Protein AF-A0A925PQ62-F1 (afdb_monomer_lite)

Structure (mmCIF, N/CA/C/O backbone):
data_AF-A0A925PQ62-F1
#
_entry.id   AF-A0A925PQ62-F1
#
loop_
_atom_site.group_PDB
_atom_site.id
_atom_site.type_symbol
_atom_site.label_atom_id
_atom_site.label_alt_id
_atom_site.label_comp_id
_atom_site.label_asym_id
_atom_site.label_entity_id
_atom_site.label_seq_id
_atom_site.pdbx_PDB_ins_code
_atom_site.Cartn_x
_atom_site.Cartn_y
_atom_site.Cartn_z
_atom_site.occupancy
_atom_site.B_iso_or_equiv
_atom_site.auth_seq_id
_atom_site.auth_comp_id
_atom_site.auth_asym_id
_atom_site.auth_atom_id
_atom_site.pdbx_PDB_model_num
ATOM 1 N N . MET A 1 1 ? 12.247 -3.819 -19.592 1.00 46.19 1 MET A N 1
ATOM 2 C CA . MET A 1 1 ? 11.952 -4.511 -18.319 1.00 46.19 1 MET A CA 1
ATOM 3 C C . MET A 1 1 ? 12.029 -3.46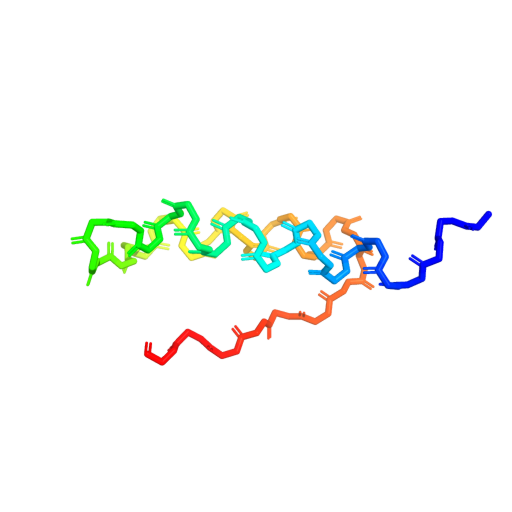6 -17.219 1.00 46.19 1 MET A C 1
ATOM 5 O O . MET A 1 1 ? 13.128 -3.017 -16.922 1.00 46.19 1 MET A O 1
ATOM 9 N N . ALA A 1 2 ? 10.898 -2.975 -16.700 1.00 53.28 2 ALA A N 1
ATOM 10 C CA . ALA A 1 2 ? 10.944 -2.094 -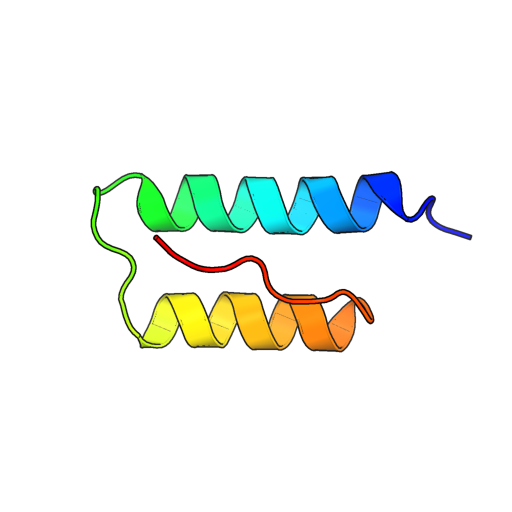15.532 1.00 53.28 2 ALA A CA 1
ATOM 11 C C . ALA A 1 2 ? 11.574 -2.895 -14.388 1.00 53.28 2 ALA A C 1
ATOM 13 O O . ALA A 1 2 ? 11.116 -4.002 -14.098 1.00 53.28 2 ALA A O 1
ATOM 14 N N . ALA A 1 3 ? 12.673 -2.392 -13.824 1.00 71.38 3 ALA A N 1
ATOM 15 C CA . ALA A 1 3 ? 13.400 -3.101 -12.783 1.00 71.38 3 ALA A CA 1
ATOM 16 C C . ALA A 1 3 ? 12.423 -3.425 -11.632 1.00 71.38 3 ALA A C 1
ATOM 18 O O . ALA A 1 3 ? 11.703 -2.518 -11.214 1.00 71.38 3 ALA A O 1
ATOM 19 N N . PRO A 1 4 ? 12.372 -4.667 -11.114 1.00 71.69 4 PRO A N 1
ATOM 20 C CA . PRO A 1 4 ? 11.424 -5.086 -10.065 1.00 71.69 4 PRO A CA 1
ATOM 21 C C . PRO A 1 4 ? 11.398 -4.147 -8.845 1.00 71.69 4 PRO A C 1
ATOM 23 O O . PRO A 1 4 ? 10.382 -3.975 -8.181 1.00 71.69 4 PRO A O 1
ATOM 26 N N . GLN A 1 5 ? 12.516 -3.462 -8.627 1.00 77.00 5 GLN A N 1
ATOM 27 C CA . GLN A 1 5 ? 12.744 -2.404 -7.648 1.00 77.00 5 GLN A CA 1
ATOM 28 C C . GLN A 1 5 ? 11.764 -1.224 -7.789 1.00 77.00 5 GLN A C 1
ATOM 30 O O . GLN A 1 5 ? 11.242 -0.728 -6.799 1.00 77.00 5 GLN A O 1
ATOM 35 N N . ILE A 1 6 ? 11.473 -0.795 -9.021 1.00 82.06 6 ILE A N 1
ATOM 36 C CA . ILE A 1 6 ? 10.565 0.326 -9.306 1.00 82.06 6 ILE A CA 1
ATOM 37 C C . ILE A 1 6 ? 9.135 -0.055 -8.929 1.00 82.06 6 ILE A C 1
ATOM 39 O O . ILE A 1 6 ? 8.443 0.729 -8.290 1.00 82.06 6 ILE A O 1
ATOM 43 N N . LYS A 1 7 ? 8.707 -1.276 -9.273 1.00 80.62 7 LYS A N 1
ATOM 44 C CA . LYS A 1 7 ? 7.374 -1.783 -8.916 1.00 80.62 7 LYS A CA 1
ATOM 45 C C . LYS A 1 7 ? 7.186 -1.812 -7.399 1.00 80.62 7 LYS A C 1
ATOM 47 O O . LYS A 1 7 ? 6.158 -1.360 -6.907 1.00 80.62 7 LYS A O 1
ATOM 52 N N . LYS A 1 8 ? 8.206 -2.273 -6.667 1.00 82.06 8 LYS A N 1
ATOM 53 C CA . LYS A 1 8 ? 8.203 -2.274 -5.201 1.00 82.06 8 LYS A CA 1
ATOM 54 C C . LYS A 1 8 ? 8.094 -0.856 -4.628 1.00 82.06 8 LYS A C 1
ATOM 56 O O . LYS A 1 8 ? 7.203 -0.612 -3.823 1.00 82.06 8 LYS A O 1
ATOM 61 N N . HIS A 1 9 ? 8.923 0.080 -5.097 1.00 86.19 9 HIS A N 1
ATOM 62 C CA . HIS A 1 9 ? 8.883 1.468 -4.625 1.00 86.19 9 HIS A CA 1
ATOM 63 C C . HIS A 1 9 ? 7.541 2.156 -4.896 1.00 86.19 9 HIS A C 1
ATOM 65 O O . HIS A 1 9 ? 7.089 2.949 -4.075 1.00 86.19 9 HIS A O 1
ATOM 71 N N . VAL A 1 10 ? 6.887 1.854 -6.023 1.00 86.75 10 VAL A N 1
ATOM 72 C CA . VAL A 1 10 ? 5.553 2.392 -6.329 1.00 86.75 10 VAL A CA 1
ATOM 73 C C . VAL A 1 10 ? 4.523 1.895 -5.315 1.00 86.75 10 VAL A C 1
ATOM 75 O O . VAL A 1 10 ? 3.786 2.707 -4.763 1.00 86.75 10 VAL A O 1
ATOM 78 N N . ILE A 1 11 ? 4.501 0.590 -5.021 1.00 87.12 11 ILE A N 1
ATOM 79 C CA . ILE A 1 11 ? 3.582 0.025 -4.022 1.00 87.12 11 ILE A CA 1
ATOM 80 C C . ILE A 1 11 ? 3.872 0.589 -2.626 1.00 87.12 11 ILE A C 1
ATOM 82 O O . ILE A 1 11 ? 2.941 1.012 -1.946 1.00 87.12 11 ILE A O 1
ATOM 86 N N . GLU A 1 12 ? 5.140 0.668 -2.214 1.00 87.19 12 GLU A N 1
ATOM 87 C CA . GLU A 1 12 ? 5.523 1.256 -0.921 1.00 87.19 12 GLU A CA 1
ATOM 88 C C . GLU A 1 12 ? 5.083 2.722 -0.802 1.00 87.19 12 GLU A C 1
ATOM 90 O O . GLU A 1 12 ? 4.528 3.112 0.224 1.00 87.19 12 GLU A O 1
ATOM 95 N N . ALA A 1 13 ? 5.253 3.523 -1.858 1.00 88.50 13 ALA A N 1
ATOM 96 C CA . ALA A 1 13 ? 4.782 4.905 -1.879 1.00 88.50 13 ALA A CA 1
ATOM 97 C C . ALA A 1 13 ? 3.250 4.994 -1.773 1.00 88.50 13 ALA A C 1
ATOM 99 O O . ALA A 1 13 ? 2.738 5.814 -1.012 1.00 88.50 13 ALA A O 1
ATOM 100 N N . CYS A 1 14 ? 2.509 4.133 -2.479 1.00 87.38 14 CYS A N 1
ATOM 101 C CA . CYS A 1 14 ? 1.051 4.070 -2.361 1.00 87.38 14 CYS A CA 1
ATOM 102 C C . CYS A 1 14 ? 0.607 3.730 -0.933 1.00 87.38 14 CYS A C 1
ATOM 104 O O . CYS A 1 14 ? -0.282 4.395 -0.407 1.00 87.38 14 CYS A O 1
ATOM 106 N N . VAL A 1 15 ? 1.249 2.749 -0.291 1.00 86.50 15 VAL A N 1
ATOM 107 C CA . VAL A 1 15 ? 0.975 2.373 1.107 1.00 86.50 15 VAL A CA 1
ATOM 108 C C . VAL A 1 15 ? 1.245 3.547 2.049 1.00 86.50 15 VAL A C 1
ATOM 110 O O . VAL A 1 15 ? 0.413 3.838 2.903 1.00 86.50 15 VAL A O 1
ATOM 113 N N . GLN A 1 16 ? 2.366 4.255 1.874 1.00 88.06 16 GLN A N 1
ATOM 114 C CA . GLN A 1 16 ? 2.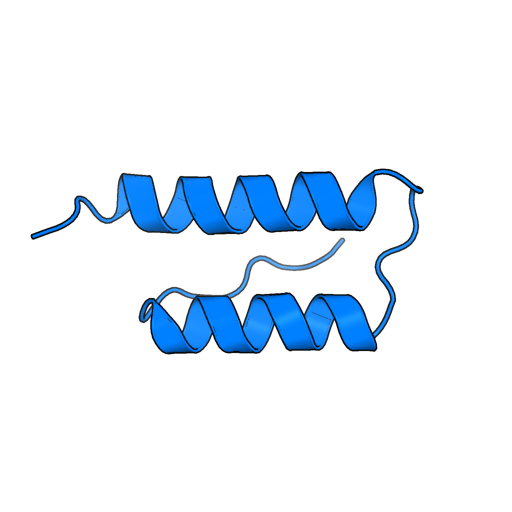707 5.418 2.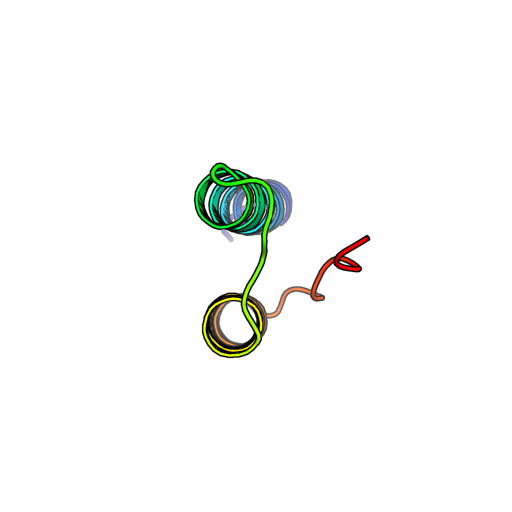700 1.00 88.06 16 GLN A CA 1
ATOM 115 C C . GLN A 1 16 ? 1.692 6.556 2.568 1.00 88.06 16 GLN A C 1
ATOM 117 O O . GLN A 1 16 ? 1.327 7.169 3.566 1.00 88.06 16 GLN A O 1
ATOM 122 N N . VAL A 1 17 ? 1.230 6.838 1.347 1.00 89.12 17 VAL A N 1
ATOM 123 C CA . VAL A 1 17 ? 0.242 7.897 1.095 1.00 89.12 17 VAL A CA 1
ATOM 124 C C . VAL A 1 17 ? -1.119 7.523 1.674 1.00 89.12 17 VAL A C 1
ATOM 126 O O . VAL A 1 17 ? -1.764 8.354 2.306 1.00 89.12 17 VAL A O 1
ATOM 129 N N . VAL A 1 18 ? -1.546 6.276 1.480 1.00 87.19 18 VAL A N 1
ATOM 130 C CA . VAL A 1 18 ? -2.816 5.768 2.008 1.00 87.19 18 VAL A CA 1
ATOM 131 C C . VAL A 1 18 ? -2.810 5.728 3.536 1.00 87.19 18 VAL A C 1
ATOM 133 O O . VAL A 1 18 ? -3.799 6.103 4.148 1.00 87.19 18 VAL A O 1
ATOM 136 N N . GLY A 1 19 ? -1.702 5.312 4.152 1.00 87.56 19 GLY A N 1
ATOM 137 C CA . GLY A 1 19 ? -1.548 5.253 5.606 1.00 87.56 19 GLY A CA 1
ATOM 138 C C . GLY A 1 19 ? -1.152 6.578 6.260 1.00 87.56 19 GLY A C 1
ATOM 139 O O . GLY A 1 19 ? -0.875 6.594 7.458 1.00 87.56 19 GLY A O 1
ATOM 140 N N . ALA A 1 20 ? -1.098 7.688 5.516 1.00 89.31 20 ALA A N 1
ATOM 141 C CA . ALA A 1 20 ? -0.662 8.982 6.043 1.00 89.31 20 ALA A CA 1
ATOM 142 C C . ALA A 1 20 ? -1.598 9.542 7.131 1.00 89.31 20 ALA A C 1
ATOM 144 O O . ALA A 1 20 ? -1.161 10.326 7.971 1.00 89.31 20 ALA A O 1
ATOM 145 N N . ASP A 1 21 ? -2.870 9.133 7.137 1.00 87.56 21 ASP A N 1
ATOM 146 C CA . ASP A 1 21 ? -3.846 9.463 8.184 1.00 87.56 21 ASP A CA 1
ATOM 147 C C . ASP A 1 21 ? -3.803 8.486 9.379 1.00 87.56 21 ASP A C 1
ATOM 149 O O . ASP A 1 21 ? -4.579 8.629 10.325 1.00 87.56 21 ASP A O 1
ATOM 153 N N . GLY A 1 22 ? -2.882 7.515 9.357 1.00 85.62 22 GLY A N 1
ATOM 154 C CA . GLY A 1 22 ? -2.730 6.477 10.374 1.00 85.62 22 GLY A CA 1
ATOM 155 C C . GLY A 1 22 ? -3.787 5.372 10.309 1.00 85.62 22 GLY A C 1
ATOM 156 O O . GLY A 1 22 ? -3.801 4.514 11.190 1.00 85.62 22 GLY A O 1
ATOM 157 N N . LEU A 1 23 ? -4.671 5.373 9.301 1.00 86.00 23 LEU A N 1
ATOM 158 C CA . LEU A 1 23 ? -5.730 4.380 9.162 1.00 86.00 23 LEU A CA 1
ATOM 159 C C . LEU A 1 23 ? -5.909 3.956 7.703 1.00 86.00 23 LEU A C 1
ATOM 161 O O . LEU A 1 23 ? -6.609 4.599 6.924 1.00 86.00 23 LEU A O 1
ATOM 165 N N . ILE A 1 24 ? -5.392 2.778 7.368 1.00 85.69 24 ILE A N 1
ATOM 166 C CA . ILE A 1 24 ? -5.684 2.152 6.080 1.00 85.69 24 ILE A CA 1
ATOM 167 C C . ILE A 1 24 ? -7.100 1.576 6.130 1.00 85.69 24 ILE A C 1
ATOM 169 O O . ILE A 1 24 ? -7.382 0.645 6.887 1.00 85.69 24 ILE A O 1
ATOM 173 N N . ARG A 1 25 ? -8.011 2.114 5.319 1.00 88.19 25 ARG A N 1
ATOM 174 C CA . ARG A 1 25 ? -9.368 1.566 5.200 1.00 88.19 25 ARG A CA 1
ATOM 175 C C . ARG A 1 25 ? -9.366 0.369 4.261 1.00 88.19 25 ARG A C 1
ATOM 177 O O . ARG A 1 25 ? -8.589 0.313 3.312 1.00 88.19 25 ARG A O 1
ATOM 184 N N . GLU A 1 26 ? -10.318 -0.541 4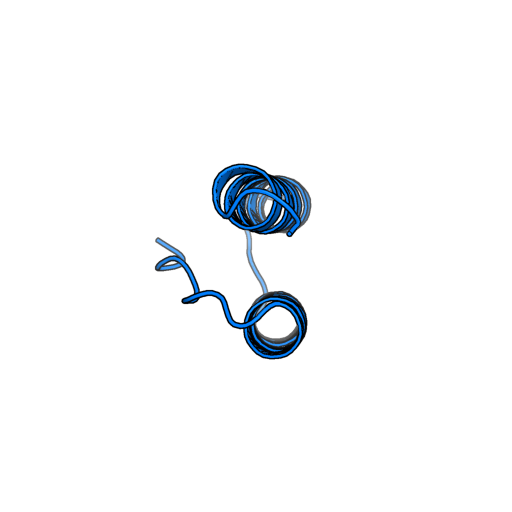.449 1.00 89.00 26 GLU A N 1
ATOM 185 C CA . GLU A 1 26 ? -10.469 -1.742 3.609 1.00 89.00 26 GLU A CA 1
ATOM 186 C C . GLU A 1 26 ? -10.508 -1.410 2.109 1.00 89.00 26 GLU A C 1
ATOM 188 O O . GLU A 1 26 ? -9.833 -2.044 1.303 1.00 89.00 26 GLU A O 1
ATOM 193 N N . ARG A 1 27 ? -11.220 -0.338 1.736 1.00 88.44 27 ARG A N 1
ATOM 194 C CA . ARG A 1 27 ? -11.286 0.145 0.347 1.00 88.44 27 ARG A CA 1
ATOM 195 C C . ARG A 1 27 ? -9.918 0.555 -0.220 1.00 88.44 27 ARG A C 1
ATOM 197 O O . ARG A 1 27 ? -9.688 0.438 -1.418 1.00 88.44 27 ARG A O 1
ATOM 204 N N . GLU A 1 28 ? -9.033 1.089 0.619 1.00 89.00 28 GLU A N 1
ATOM 205 C CA . GLU A 1 28 ? -7.712 1.562 0.208 1.00 89.00 28 GLU A CA 1
ATOM 206 C C . GLU A 1 28 ? -6.726 0.390 0.131 1.00 89.00 28 GLU A C 1
ATOM 208 O O . GLU A 1 28 ? -5.910 0.340 -0.788 1.00 89.00 28 GLU A O 1
ATOM 213 N N . ALA A 1 29 ? -6.863 -0.600 1.017 1.00 88.19 29 ALA A N 1
ATOM 214 C CA . ALA A 1 29 ? -6.144 -1.867 0.911 1.00 88.19 29 ALA A CA 1
ATOM 215 C C . ALA A 1 29 ? -6.516 -2.625 -0.379 1.00 88.19 29 ALA A C 1
ATOM 217 O O . ALA A 1 29 ? -5.630 -3.101 -1.091 1.00 88.19 29 ALA A O 1
ATOM 218 N N . GLU A 1 30 ? -7.804 -2.668 -0.737 1.00 90.50 30 GLU A N 1
ATOM 219 C CA . GLU A 1 30 ? -8.273 -3.243 -2.007 1.00 90.50 30 GLU A CA 1
ATOM 220 C C . GLU A 1 30 ? -7.734 -2.491 -3.231 1.00 90.50 30 GLU A C 1
ATOM 222 O O . GLU A 1 30 ? -7.350 -3.109 -4.225 1.00 90.50 30 GLU A O 1
ATOM 227 N N . LEU A 1 31 ? -7.640 -1.160 -3.154 1.00 89.38 31 LEU A N 1
ATOM 228 C CA . LEU A 1 31 ? -7.026 -0.360 -4.212 1.00 89.38 31 LEU A CA 1
ATOM 229 C C . LEU A 1 31 ? -5.550 -0.740 -4.408 1.00 89.38 31 LEU A C 1
ATOM 231 O O . LEU A 1 31 ? -5.113 -0.953 -5.537 1.00 89.38 31 LEU A O 1
ATOM 235 N N . ILE A 1 32 ? -4.789 -0.868 -3.317 1.00 88.56 32 ILE A N 1
ATOM 236 C CA . ILE A 1 32 ? -3.378 -1.277 -3.368 1.00 88.56 32 ILE A CA 1
ATOM 237 C C . ILE A 1 32 ? -3.245 -2.706 -3.907 1.00 88.56 32 ILE A C 1
ATOM 239 O O . ILE A 1 32 ? -2.342 -2.964 -4.704 1.00 88.56 32 ILE A O 1
ATOM 243 N N . ARG A 1 33 ? -4.167 -3.610 -3.551 1.00 87.62 33 ARG A N 1
ATOM 244 C CA . ARG A 1 33 ? -4.231 -4.968 -4.107 1.00 87.62 33 ARG A CA 1
ATOM 245 C C . ARG A 1 33 ? -4.389 -4.967 -5.621 1.00 87.62 33 ARG A C 1
ATOM 247 O O . ARG A 1 33 ? -3.594 -5.602 -6.305 1.00 87.62 33 ARG A O 1
ATOM 254 N N . ALA A 1 34 ? -5.339 -4.200 -6.148 1.00 90.06 34 ALA A N 1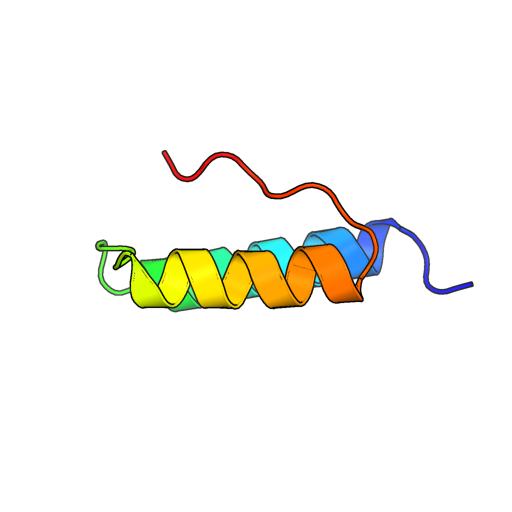
ATOM 255 C CA . ALA A 1 34 ? -5.550 -4.101 -7.591 1.00 90.06 34 ALA A CA 1
ATOM 256 C C . ALA A 1 34 ? -4.309 -3.563 -8.331 1.00 90.06 34 ALA A C 1
ATOM 258 O O . ALA A 1 34 ? -3.980 -4.028 -9.426 1.00 90.06 34 ALA A O 1
ATOM 259 N N . ILE A 1 35 ? -3.586 -2.609 -7.732 1.00 87.81 35 ILE A N 1
ATOM 260 C CA . ILE A 1 35 ? -2.335 -2.078 -8.296 1.00 87.81 35 ILE A CA 1
ATOM 261 C C . ILE A 1 35 ? -1.233 -3.148 -8.265 1.00 87.81 35 ILE A C 1
ATOM 263 O O . ILE A 1 35 ? -0.527 -3.324 -9.258 1.00 87.81 35 ILE A O 1
ATOM 267 N N . ALA A 1 36 ? -1.090 -3.871 -7.153 1.00 87.94 36 ALA A N 1
ATOM 268 C CA . ALA A 1 36 ? -0.099 -4.932 -6.994 1.00 87.94 36 ALA A CA 1
ATOM 269 C C . ALA A 1 36 ? -0.331 -6.088 -7.984 1.00 87.94 36 ALA A C 1
ATOM 271 O O . ALA A 1 36 ? 0.616 -6.498 -8.658 1.00 87.94 36 ALA A O 1
ATOM 272 N N . ASP A 1 37 ? -1.588 -6.505 -8.166 1.00 89.56 37 ASP A N 1
ATOM 273 C CA . ASP A 1 37 ? -1.993 -7.504 -9.163 1.00 89.56 37 ASP A CA 1
ATOM 274 C C . ASP A 1 37 ? -1.686 -7.027 -10.590 1.00 89.56 37 ASP A C 1
ATOM 276 O O . ASP A 1 37 ? -1.110 -7.763 -11.387 1.00 89.56 37 ASP A O 1
ATOM 280 N N . THR A 1 38 ? -1.983 -5.762 -10.907 1.00 88.12 38 THR A N 1
ATOM 281 C CA . THR A 1 38 ? -1.674 -5.171 -12.225 1.00 88.12 38 THR A CA 1
ATOM 282 C C . THR A 1 38 ? -0.166 -5.125 -12.497 1.00 88.12 38 THR A C 1
ATOM 284 O O . THR A 1 38 ? 0.282 -5.250 -13.638 1.00 88.12 38 THR A O 1
ATOM 287 N N . LEU A 1 39 ? 0.635 -4.920 -11.451 1.00 85.75 39 LEU A N 1
ATOM 288 C CA . LEU A 1 39 ? 2.090 -4.855 -11.542 1.00 85.75 39 LEU A CA 1
ATOM 289 C C . LEU A 1 39 ? 2.766 -6.228 -11.444 1.00 85.75 39 LEU A C 1
ATOM 291 O O . LEU A 1 39 ? 3.988 -6.281 -11.623 1.00 85.75 39 LEU A O 1
ATOM 295 N N . ASP A 1 40 ? 2.014 -7.308 -11.222 1.00 86.69 40 ASP A N 1
ATOM 296 C CA . ASP A 1 40 ? 2.538 -8.657 -10.976 1.00 86.69 40 ASP A CA 1
ATOM 297 C C . ASP A 1 40 ? 3.557 -8.633 -9.815 1.00 86.69 40 ASP A C 1
ATOM 299 O O . ASP A 1 40 ? 4.734 -8.981 -9.948 1.00 86.69 40 ASP A O 1
ATOM 303 N N . CYS A 1 41 ? 3.135 -8.044 -8.691 1.00 80.94 41 CYS A N 1
ATOM 304 C CA . CYS A 1 41 ? 3.953 -7.815 -7.504 1.00 80.94 41 CYS A CA 1
ATOM 305 C C . CYS A 1 41 ? 3.182 -8.270 -6.254 1.00 80.94 41 CYS A C 1
ATOM 307 O O . CYS A 1 41 ? 1.987 -7.998 -6.151 1.00 80.94 41 CYS A O 1
ATOM 309 N N . PRO A 1 42 ? 3.823 -8.938 -5.281 1.00 80.56 42 PRO A N 1
ATOM 310 C CA . PRO A 1 42 ? 3.148 -9.334 -4.050 1.00 80.56 42 PRO A CA 1
ATOM 311 C C . PRO A 1 42 ? 2.750 -8.119 -3.200 1.00 80.56 42 PRO A C 1
ATOM 313 O O . PRO A 1 42 ? 3.482 -7.131 -3.111 1.00 80.56 42 PRO A O 1
ATOM 316 N N . ILE A 1 43 ? 1.602 -8.225 -2.530 1.00 79.88 43 ILE A N 1
ATOM 317 C CA . ILE A 1 43 ? 1.100 -7.202 -1.607 1.00 79.88 43 ILE A CA 1
ATOM 318 C C . ILE A 1 43 ? 1.890 -7.249 -0.294 1.00 79.88 43 ILE A C 1
ATOM 320 O O . ILE A 1 43 ? 2.037 -8.330 0.285 1.00 79.88 43 ILE A O 1
ATOM 324 N N . PRO A 1 44 ? 2.391 -6.104 0.201 1.00 70.62 44 PRO A N 1
ATOM 325 C CA . PRO A 1 44 ? 3.020 -6.036 1.512 1.00 70.62 44 PRO A CA 1
ATOM 326 C C . PRO A 1 44 ? 1.983 -6.240 2.632 1.00 70.62 44 PRO A C 1
ATOM 328 O O . PRO A 1 44 ? 0.840 -5.804 2.494 1.00 70.62 44 PRO A O 1
ATOM 331 N N . PRO A 1 45 ? 2.359 -6.873 3.758 1.00 70.94 45 PRO A N 1
ATOM 332 C CA . PRO A 1 45 ? 1.481 -6.975 4.916 1.00 70.94 45 PRO A CA 1
ATOM 333 C C . PRO A 1 45 ? 1.214 -5.573 5.474 1.00 70.94 45 PRO A C 1
ATOM 335 O O . PRO A 1 45 ? 2.143 -4.866 5.862 1.00 70.94 45 PRO A O 1
ATOM 338 N N . PHE A 1 46 ? -0.053 -5.174 5.497 1.00 65.00 46 PHE A N 1
ATOM 339 C CA . PHE A 1 46 ? -0.497 -3.958 6.169 1.00 65.00 46 PHE A CA 1
ATOM 340 C C . PHE A 1 46 ? -0.502 -4.250 7.682 1.00 65.00 46 PHE A C 1
ATOM 342 O O . PHE A 1 46 ? -1.372 -4.981 8.153 1.00 65.00 46 PHE A O 1
ATOM 349 N N . ILE A 1 47 ? 0.535 -3.796 8.398 1.00 52.69 47 ILE A N 1
ATOM 350 C CA . ILE A 1 47 ? 0.672 -3.892 9.868 1.00 52.69 47 ILE A CA 1
ATOM 351 C C . ILE A 1 47 ? 0.018 -2.673 10.509 1.00 52.69 47 ILE A C 1
ATOM 353 O O . ILE A 1 47 ? 0.289 -1.558 10.010 1.00 52.69 47 ILE A O 1
#

Secondary structure (DSSP, 8-state):
---HHHHHHHHHHHHHHHGGGS---HHHHHHHHHHHHHHT-PPPP--

Sequence (47 aa):
MAAPQIKKHVIEACVQVVGADGLIREREAELIRAIADTLDCPIPPFI

Radius of gyration: 10.54 Å; chains: 1; bounding box: 25×19×29 Å

pLDDT: mean 82.46, std 10.2, range [46.19, 90.5]

Foldseek 3Di:
DPPVVVLVVVLVVLLCVCCVVVDNDPVSLVVSVVSCVVSVHDHDDPD